Protein AF-A0A497ICB7-F1 (afdb_monomer_lite)

Sequence (119 aa):
MLQVVEEHPAYGYRRIKVELAAAWGVRVNHKRLRRLLSEWDLALRRQVARPQPSGVRRILKEAEGKLNLVSGREFEPVQVLCTEFTEIRYAGGTRKAQTDGGDQSRERLGGRLGGWEKR

Structure (mmCIF, N/CA/C/O backbone):
data_AF-A0A497ICB7-F1
#
_entry.id   AF-A0A497ICB7-F1
#
loop_
_atom_site.group_PDB
_atom_site.id
_atom_site.type_symbol
_atom_site.label_atom_id
_atom_site.label_alt_id
_atom_site.label_comp_id
_atom_site.label_asym_id
_atom_site.label_entity_id
_atom_site.label_seq_id
_atom_site.pdbx_PDB_ins_code
_atom_site.Cartn_x
_atom_site.Cartn_y
_atom_site.Cartn_z
_atom_site.occupancy
_atom_site.B_iso_or_equiv
_atom_site.auth_seq_id
_atom_site.auth_comp_id
_atom_site.auth_asym_id
_atom_site.auth_ato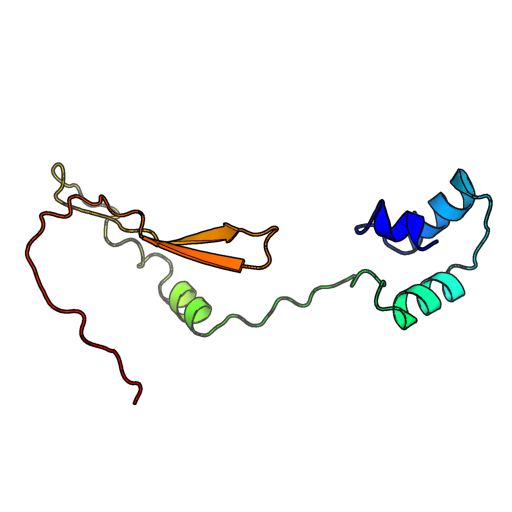m_id
_atom_site.pdbx_PDB_model_num
ATOM 1 N N . MET A 1 1 ? -15.665 5.394 22.643 1.00 72.56 1 MET A N 1
ATOM 2 C CA . MET A 1 1 ? -14.646 4.494 22.043 1.00 72.56 1 MET A CA 1
ATOM 3 C C . MET A 1 1 ? -14.864 4.323 20.551 1.00 72.56 1 MET A C 1
ATOM 5 O O . MET A 1 1 ? -13.922 4.604 19.832 1.00 72.56 1 MET A O 1
ATOM 9 N N . LEU A 1 2 ? -16.045 3.885 20.095 1.00 76.88 2 LEU A N 1
ATOM 10 C CA . LEU A 1 2 ? -16.355 3.780 18.659 1.00 76.88 2 LEU A CA 1
ATOM 11 C C . LEU A 1 2 ? -16.101 5.096 17.908 1.00 76.88 2 LEU A C 1
ATOM 13 O O . LEU A 1 2 ? -15.394 5.069 16.915 1.00 76.88 2 LEU A O 1
ATOM 17 N N . GLN A 1 3 ? -16.523 6.231 18.479 1.00 79.31 3 GLN A N 1
ATOM 18 C CA . GLN A 1 3 ? -16.250 7.572 17.934 1.00 79.31 3 GLN A CA 1
ATOM 19 C C . GLN A 1 3 ? -14.762 7.811 17.606 1.00 79.31 3 GLN A C 1
ATOM 21 O O . GLN A 1 3 ? -14.446 8.228 16.504 1.00 79.31 3 GLN A O 1
ATOM 26 N N . VAL A 1 4 ? -13.832 7.427 18.495 1.00 79.25 4 VAL A N 1
ATOM 27 C CA . VAL A 1 4 ? -12.374 7.543 18.249 1.00 79.25 4 VAL A CA 1
ATOM 28 C C . VAL A 1 4 ? -11.921 6.698 17.062 1.00 79.25 4 VAL A C 1
ATOM 30 O O . VAL A 1 4 ? -11.031 7.082 16.311 1.00 79.25 4 VAL A O 1
ATOM 33 N N . VAL A 1 5 ? -12.490 5.502 16.918 1.00 78.81 5 VAL A N 1
ATOM 34 C CA . VAL A 1 5 ? -12.131 4.587 15.829 1.00 78.81 5 VAL A CA 1
ATOM 35 C C . VAL A 1 5 ? -12.702 5.082 14.498 1.00 78.81 5 VAL A C 1
ATOM 37 O O . VAL A 1 5 ? -12.035 4.950 13.477 1.00 78.81 5 VAL A O 1
ATOM 40 N N . GLU A 1 6 ? -13.896 5.676 14.511 1.00 80.25 6 GLU A N 1
ATOM 41 C CA . GLU A 1 6 ? -14.537 6.276 13.336 1.00 80.25 6 GLU A CA 1
ATOM 42 C C . GLU A 1 6 ? -13.818 7.551 12.875 1.00 80.25 6 GLU A C 1
ATOM 44 O O . GLU A 1 6 ? -13.542 7.703 11.687 1.00 80.25 6 GLU A O 1
ATOM 49 N N . GLU A 1 7 ? -13.451 8.434 13.805 1.00 82.69 7 GLU A N 1
ATOM 50 C CA . GLU A 1 7 ? -12.715 9.673 13.518 1.00 82.69 7 GLU A CA 1
ATOM 51 C C . GLU A 1 7 ? -11.263 9.392 13.097 1.00 82.69 7 GLU A C 1
ATOM 53 O O . GLU 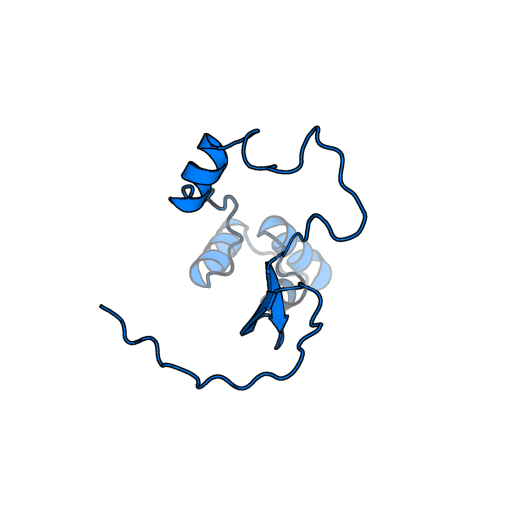A 1 7 ? -10.697 10.084 12.242 1.00 82.69 7 GLU A O 1
ATOM 58 N N . HIS A 1 8 ? -10.645 8.348 13.662 1.00 78.69 8 HIS A N 1
ATOM 59 C CA . HIS A 1 8 ? -9.236 8.015 13.456 1.00 78.69 8 HIS A CA 1
ATOM 60 C C . HIS A 1 8 ? -9.008 6.518 13.166 1.00 78.69 8 HIS A C 1
ATOM 62 O O . HIS A 1 8 ? -8.356 5.816 13.950 1.00 78.69 8 HIS A O 1
ATOM 68 N N . PRO A 1 9 ? -9.418 6.011 11.985 1.00 74.50 9 PRO A N 1
ATOM 69 C CA . PRO A 1 9 ? -9.345 4.582 11.650 1.00 74.50 9 PRO A CA 1
ATOM 70 C C . PRO A 1 9 ? -7.913 4.024 11.585 1.00 74.50 9 PRO A C 1
ATOM 72 O O . PRO A 1 9 ? -7.693 2.820 11.702 1.00 74.50 9 PRO A O 1
ATOM 75 N N . ALA A 1 10 ? -6.904 4.887 11.432 1.00 74.75 10 ALA A N 1
ATOM 76 C CA . ALA A 1 10 ? -5.494 4.494 11.433 1.00 74.75 10 ALA A CA 1
ATOM 77 C C . ALA A 1 10 ? -4.909 4.284 12.846 1.00 74.75 10 ALA A C 1
ATOM 79 O O . ALA A 1 10 ? -3.745 3.889 12.991 1.00 74.75 10 ALA A O 1
ATOM 80 N N . TYR A 1 11 ? -5.652 4.595 13.911 1.00 83.31 11 TYR A N 1
ATOM 81 C CA . TYR A 1 11 ? -5.124 4.530 15.268 1.00 83.31 11 TYR A CA 1
ATOM 82 C C . TYR A 1 11 ? -5.054 3.093 15.783 1.00 83.31 11 TYR A C 1
ATOM 84 O O . TYR A 1 11 ? -6.033 2.366 15.888 1.00 83.31 11 TYR A O 1
ATOM 92 N N . GLY A 1 12 ? -3.852 2.684 16.192 1.00 82.19 12 GLY A N 1
ATOM 93 C CA . GLY A 1 12 ? -3.675 1.473 16.986 1.00 82.19 12 GLY A CA 1
ATOM 94 C C . GLY A 1 12 ? -4.075 1.684 18.451 1.00 82.19 12 GLY A C 1
ATOM 95 O O . GLY A 1 12 ? -4.143 2.813 18.941 1.00 82.19 12 GLY A O 1
ATOM 96 N N . TYR A 1 13 ? -4.209 0.582 19.200 1.00 85.50 13 TYR A N 1
ATOM 97 C CA . TYR A 1 13 ? -4.640 0.585 20.610 1.00 85.50 13 TYR A CA 1
ATOM 98 C C . TYR A 1 13 ? -3.871 1.563 21.523 1.00 85.50 13 TYR A C 1
ATOM 100 O O . TYR A 1 13 ? -4.410 2.023 22.524 1.00 85.50 13 TYR A O 1
ATOM 108 N N . ARG A 1 14 ? -2.606 1.882 21.208 1.00 87.00 14 ARG A N 1
ATOM 109 C CA . ARG A 1 14 ? -1.809 2.856 21.972 1.00 87.00 14 ARG A CA 1
ATOM 110 C C . ARG A 1 14 ? -2.346 4.280 21.828 1.00 87.00 14 ARG A C 1
ATOM 112 O O . ARG A 1 14 ? -2.469 4.958 22.839 1.00 87.00 14 ARG A O 1
ATOM 119 N N . ARG A 1 15 ? -2.670 4.708 20.602 1.00 88.75 15 ARG A N 1
ATOM 120 C CA . ARG A 1 15 ? -3.176 6.061 20.318 1.00 88.75 15 ARG A CA 1
ATOM 121 C C . ARG A 1 15 ? -4.615 6.202 20.808 1.00 88.75 15 ARG A C 1
ATOM 123 O O . ARG A 1 15 ? -4.884 7.115 21.575 1.00 88.75 15 ARG A O 1
ATOM 130 N N . ILE A 1 16 ? -5.456 5.196 20.541 1.00 88.75 16 ILE A N 1
ATOM 131 C CA . ILE A 1 16 ? -6.832 5.125 21.066 1.00 88.75 16 ILE A CA 1
ATOM 132 C C . ILE A 1 16 ? -6.847 5.262 22.594 1.00 88.75 16 ILE A C 1
ATOM 134 O O . ILE A 1 16 ? -7.656 5.997 23.146 1.00 88.75 16 ILE A O 1
ATOM 138 N N . LYS A 1 17 ? -5.939 4.579 23.307 1.00 90.56 17 LYS A N 1
ATOM 139 C CA . LYS A 1 17 ? -5.868 4.668 24.773 1.00 90.56 17 LYS A CA 1
ATOM 140 C C . LYS A 1 17 ? -5.556 6.086 25.262 1.00 90.56 17 LYS A C 1
ATOM 142 O O . LYS A 1 17 ? -6.123 6.505 26.267 1.00 90.56 17 LYS A O 1
ATOM 147 N N . VAL A 1 18 ? -4.618 6.773 24.610 1.00 90.75 18 VAL A N 1
ATOM 148 C CA . VAL A 1 18 ? -4.236 8.146 24.978 1.00 90.75 18 VAL A CA 1
ATOM 149 C C . VAL A 1 18 ? -5.412 9.085 24.761 1.00 90.75 18 VAL A C 1
ATOM 151 O O . VAL A 1 18 ? -5.733 9.875 25.638 1.00 90.75 18 VAL A O 1
ATOM 154 N N . GLU A 1 19 ? -6.098 8.941 23.637 1.00 89.69 19 GLU A N 1
ATOM 155 C CA . GLU A 1 19 ? -7.202 9.818 23.274 1.00 89.69 19 GLU A CA 1
ATOM 156 C C . GLU A 1 19 ? -8.445 9.601 24.133 1.00 89.69 19 GLU A C 1
ATOM 158 O O . GLU A 1 19 ? -9.028 10.560 24.626 1.00 89.69 19 GLU A O 1
ATOM 163 N N . LEU A 1 20 ? -8.776 8.341 24.438 1.00 89.06 20 LEU A N 1
ATOM 164 C CA . LEU A 1 20 ? -9.817 8.004 25.412 1.00 89.06 20 LEU A CA 1
ATOM 165 C C . LEU A 1 20 ? -9.568 8.659 26.773 1.00 89.06 20 LEU A C 1
ATOM 167 O O . LEU A 1 20 ? -10.517 9.098 27.420 1.00 89.06 20 LEU A O 1
ATOM 171 N N . ALA A 1 21 ? -8.306 8.736 27.198 1.00 89.94 21 ALA A N 1
ATOM 172 C CA . ALA A 1 21 ? -7.944 9.386 28.448 1.00 89.94 21 ALA A CA 1
ATOM 173 C C . ALA A 1 21 ? -7.979 10.919 28.347 1.00 89.94 21 ALA A C 1
ATOM 175 O O . ALA A 1 21 ? -8.380 11.561 29.311 1.00 89.94 21 ALA A O 1
ATOM 176 N N . ALA A 1 22 ? -7.562 11.494 27.216 1.00 88.75 22 ALA A N 1
ATOM 177 C CA . ALA A 1 22 ? -7.447 12.940 27.035 1.00 88.75 22 ALA A CA 1
ATOM 178 C C . ALA A 1 22 ? -8.792 13.620 26.741 1.00 88.75 22 ALA A C 1
ATOM 180 O O . ALA A 1 22 ? -9.136 14.590 27.404 1.00 88.75 22 ALA A O 1
ATOM 181 N N . ALA A 1 23 ? -9.556 13.106 25.778 1.00 86.50 23 ALA A N 1
ATOM 182 C CA . ALA A 1 23 ? -10.790 13.736 25.313 1.00 86.50 23 ALA A CA 1
ATOM 183 C C . ALA A 1 23 ? -12.034 13.273 26.089 1.00 86.50 23 ALA A C 1
ATOM 185 O O . ALA A 1 23 ? -12.973 14.046 26.254 1.00 86.50 23 ALA A O 1
ATOM 186 N N . TRP A 1 24 ? -12.033 12.045 26.623 1.00 84.38 24 TRP A N 1
ATOM 187 C CA . TRP A 1 24 ? -13.191 11.488 27.343 1.00 84.38 24 TRP A CA 1
ATOM 188 C C . TRP A 1 24 ? -12.916 11.142 28.813 1.00 84.38 24 TRP A C 1
ATOM 190 O O . TRP A 1 24 ? -13.815 10.672 29.505 1.00 84.38 24 TRP A O 1
ATOM 200 N N . GLY A 1 25 ? -11.686 11.318 29.312 1.00 87.75 25 GLY A N 1
ATOM 201 C CA . GLY A 1 25 ? -11.330 10.986 30.700 1.00 87.75 25 GLY A CA 1
ATOM 202 C C . GLY A 1 25 ? -11.388 9.489 31.045 1.00 87.75 25 GLY A C 1
ATOM 203 O O . GLY A 1 25 ? -11.241 9.109 32.208 1.00 87.75 25 GLY A O 1
ATOM 204 N N . VAL A 1 26 ? -11.581 8.602 30.063 1.00 86.56 26 VAL A N 1
ATOM 205 C CA . VAL A 1 26 ? -11.787 7.166 30.291 1.00 86.56 26 VAL A CA 1
ATOM 206 C C . VAL A 1 26 ? -10.448 6.432 30.343 1.00 86.56 26 VAL A C 1
ATOM 208 O O . VAL A 1 26 ? -9.734 6.300 29.347 1.00 86.56 26 VAL A O 1
ATOM 211 N N . ARG A 1 27 ? -10.118 5.856 31.505 1.00 85.94 27 ARG A N 1
ATOM 212 C CA . ARG A 1 27 ? -8.911 5.032 31.690 1.00 85.94 27 ARG A CA 1
ATOM 213 C C . ARG A 1 27 ? -9.205 3.548 31.491 1.00 85.94 27 ARG A C 1
ATOM 215 O O . ARG A 1 27 ? -9.654 2.858 32.400 1.00 85.94 27 ARG A O 1
ATOM 222 N N . VAL A 1 28 ? -8.870 3.028 30.311 1.00 86.69 28 VAL A N 1
ATOM 223 C CA . VAL A 1 28 ? -8.998 1.594 29.999 1.00 86.69 28 VAL A CA 1
ATOM 224 C C . VAL A 1 28 ? -7.645 0.885 30.100 1.00 86.69 28 VAL A C 1
ATOM 226 O O . VAL A 1 28 ? -6.619 1.360 29.599 1.00 86.69 28 VAL A O 1
ATOM 229 N N . ASN A 1 29 ? -7.625 -0.300 30.719 1.00 90.62 29 ASN A N 1
ATOM 230 C CA . ASN A 1 29 ? -6.449 -1.168 30.696 1.00 90.62 29 ASN A CA 1
ATOM 231 C C . ASN A 1 29 ? -6.144 -1.589 29.248 1.00 90.62 29 ASN A C 1
ATOM 233 O O . ASN A 1 29 ? -7.009 -2.109 28.545 1.00 90.62 29 ASN A O 1
ATOM 237 N N . HIS A 1 30 ? -4.891 -1.425 28.820 1.00 87.00 30 HIS A N 1
ATOM 238 C CA . HIS A 1 30 ? -4.449 -1.749 27.464 1.00 87.00 30 HIS A CA 1
ATOM 239 C C . HIS A 1 30 ? -4.731 -3.206 27.050 1.00 87.00 30 HIS A C 1
ATOM 241 O O . HIS A 1 30 ? -4.955 -3.460 25.869 1.00 87.00 30 HIS A O 1
ATOM 247 N N . LYS A 1 31 ? -4.766 -4.157 27.998 1.00 91.25 31 LYS A N 1
ATOM 248 C CA . LYS A 1 31 ? -5.142 -5.554 27.725 1.00 91.25 31 LYS A CA 1
ATOM 249 C C . LYS A 1 31 ? -6.618 -5.680 27.338 1.00 91.25 31 LYS A C 1
ATOM 251 O O . LYS A 1 31 ? -6.927 -6.331 26.346 1.00 91.25 31 LYS A O 1
ATOM 256 N N . ARG A 1 32 ? -7.513 -5.021 28.086 1.00 90.69 32 ARG A N 1
ATOM 257 C CA . ARG A 1 32 ? -8.958 -5.008 27.797 1.00 90.69 32 ARG A CA 1
ATOM 258 C C . ARG A 1 32 ? -9.251 -4.287 26.489 1.00 90.69 32 ARG A C 1
ATOM 260 O O . ARG A 1 32 ? -9.983 -4.819 25.669 1.00 90.69 32 ARG A O 1
ATOM 267 N N . LEU A 1 33 ? -8.614 -3.137 26.267 1.00 89.81 33 LEU A N 1
ATOM 268 C CA . LEU A 1 33 ? -8.764 -2.383 25.023 1.00 89.81 33 LEU A CA 1
ATOM 269 C C . LEU A 1 33 ? -8.353 -3.218 23.806 1.00 89.81 33 LEU A C 1
ATOM 271 O O . LEU A 1 33 ? -9.066 -3.254 22.813 1.00 89.81 33 LEU A O 1
ATOM 275 N N . ARG A 1 34 ? -7.220 -3.925 23.894 1.00 88.00 34 ARG A N 1
ATOM 276 C CA . ARG A 1 34 ? -6.761 -4.800 22.812 1.00 88.00 34 ARG A CA 1
ATOM 277 C C . ARG A 1 34 ? -7.726 -5.958 22.564 1.00 88.00 34 ARG A C 1
ATOM 279 O O . ARG A 1 34 ? -8.001 -6.246 21.410 1.00 88.00 34 ARG A O 1
ATOM 286 N N . ARG A 1 35 ? -8.234 -6.593 23.625 1.00 89.31 35 ARG A N 1
ATOM 287 C CA . ARG A 1 35 ? -9.209 -7.685 23.515 1.00 89.31 35 ARG A CA 1
ATOM 288 C C . ARG A 1 35 ? -10.505 -7.217 22.849 1.00 89.31 35 ARG A C 1
ATOM 290 O O . ARG A 1 35 ? -10.926 -7.847 21.895 1.00 89.31 35 ARG A O 1
ATOM 297 N N . LEU A 1 36 ? -11.046 -6.078 23.278 1.00 89.50 36 LEU A N 1
ATOM 298 C CA . LEU A 1 36 ? -12.258 -5.489 22.707 1.00 89.50 36 LEU A CA 1
ATOM 299 C C . LEU A 1 36 ? -12.080 -5.121 21.225 1.00 89.50 36 LEU A C 1
ATOM 301 O O . LEU A 1 36 ? -12.908 -5.478 20.399 1.00 89.50 36 LEU A O 1
ATOM 305 N N . LEU A 1 37 ? -10.962 -4.472 20.871 1.00 87.00 37 LEU A N 1
ATOM 306 C CA . LEU A 1 37 ? -10.642 -4.166 19.471 1.00 87.00 37 LEU A CA 1
ATOM 307 C C . LEU A 1 37 ? -10.513 -5.434 18.619 1.00 87.00 37 LEU A C 1
ATOM 309 O O . LEU A 1 37 ? -10.893 -5.422 17.458 1.00 87.00 37 LEU A O 1
ATOM 313 N N . SER A 1 38 ? -9.964 -6.519 19.169 1.00 84.88 38 SER A N 1
ATOM 314 C CA . SER A 1 38 ? -9.846 -7.791 18.453 1.00 84.88 38 SER A CA 1
ATOM 315 C C . SER A 1 38 ? -11.181 -8.524 18.317 1.00 84.88 38 SER A C 1
ATOM 317 O O . SER A 1 38 ? -11.446 -9.058 17.249 1.00 84.88 38 SER A O 1
ATOM 319 N N . GLU A 1 39 ? -12.016 -8.539 19.358 1.00 88.31 39 GLU A N 1
ATOM 320 C CA . GLU A 1 39 ? -13.354 -9.152 19.320 1.00 88.31 39 GLU A CA 1
ATOM 321 C C . GLU A 1 39 ? -14.268 -8.459 18.300 1.00 88.31 39 GLU A C 1
ATOM 323 O O . GLU A 1 39 ? -15.143 -9.102 17.732 1.00 88.31 39 GLU A O 1
ATOM 328 N N . TRP A 1 40 ? -14.056 -7.166 18.050 1.00 85.38 40 TRP A N 1
ATOM 329 C CA . TRP A 1 40 ? -14.852 -6.373 17.107 1.00 85.38 40 TRP A CA 1
ATOM 330 C C . TRP A 1 40 ? -14.192 -6.223 15.727 1.00 85.38 40 TRP A C 1
ATOM 332 O O . TRP A 1 40 ? -14.656 -5.433 14.915 1.00 85.38 40 TRP A O 1
ATOM 342 N N . ASP A 1 41 ? -13.092 -6.938 15.469 1.00 79.19 41 ASP A N 1
ATOM 343 C CA . ASP A 1 41 ? -12.285 -6.851 14.237 1.00 79.19 41 ASP A CA 1
ATOM 344 C C . ASP A 1 41 ? -11.786 -5.426 13.885 1.00 79.19 41 ASP A C 1
ATOM 346 O O . ASP A 1 41 ? -11.430 -5.110 12.755 1.00 79.19 41 ASP A O 1
ATOM 350 N N . LEU A 1 42 ? -11.688 -4.552 14.892 1.00 81.38 42 LEU A N 1
ATOM 351 C CA . LEU A 1 42 ? -11.166 -3.179 14.803 1.00 81.38 42 LEU A CA 1
ATOM 352 C C . LEU A 1 42 ? -9.667 -3.096 15.137 1.00 81.38 42 LEU A C 1
ATOM 354 O O . LEU A 1 42 ? -9.075 -2.018 15.230 1.00 81.38 42 LEU A O 1
ATOM 358 N N . ALA A 1 43 ? -9.025 -4.235 15.394 1.00 77.06 43 ALA A N 1
ATOM 359 C CA . ALA A 1 43 ? -7.612 -4.281 15.719 1.00 77.06 43 ALA A CA 1
ATOM 360 C C . ALA A 1 43 ? -6.765 -4.041 14.464 1.00 77.06 43 ALA A C 1
ATOM 362 O O . ALA A 1 43 ? -6.692 -4.887 13.574 1.00 77.06 43 ALA A O 1
ATOM 363 N N . LEU A 1 44 ? -6.033 -2.922 14.437 1.00 72.31 44 LEU A N 1
ATOM 364 C CA . LEU A 1 44 ? -5.081 -2.639 13.365 1.00 72.31 44 LEU A CA 1
ATOM 365 C C . LEU A 1 44 ? -4.069 -3.794 13.233 1.00 72.31 44 LEU A C 1
ATOM 367 O O . LEU A 1 44 ? -3.260 -4.045 14.140 1.00 72.31 44 LEU A O 1
ATOM 371 N N . ARG A 1 45 ? -4.105 -4.512 12.103 1.00 62.00 45 ARG A N 1
ATOM 372 C CA . ARG A 1 45 ? -3.160 -5.596 11.814 1.00 62.00 45 ARG A CA 1
ATOM 373 C C . ARG A 1 45 ? -1.760 -5.011 11.664 1.00 62.00 45 ARG A C 1
ATOM 375 O O . ARG A 1 45 ? -1.430 -4.373 10.673 1.00 62.00 45 ARG A O 1
ATOM 382 N N . ARG A 1 46 ? -0.920 -5.251 12.674 1.00 61.56 46 ARG A N 1
ATOM 383 C CA . ARG A 1 46 ? 0.461 -4.745 12.765 1.00 61.56 46 ARG A CA 1
ATOM 384 C C . ARG A 1 46 ? 1.369 -5.200 11.619 1.00 61.56 46 ARG A C 1
ATOM 386 O O . ARG A 1 46 ? 2.386 -4.564 11.368 1.00 61.56 46 ARG A O 1
ATOM 393 N N . GLN A 1 47 ? 1.015 -6.302 10.966 1.00 56.97 47 GLN A N 1
ATOM 394 C CA . GLN A 1 47 ? 1.704 -6.847 9.807 1.00 56.97 47 GLN A CA 1
ATOM 395 C C . GLN A 1 47 ? 0.654 -7.320 8.805 1.00 56.97 47 GLN A C 1
ATOM 397 O O . GLN A 1 47 ? -0.076 -8.278 9.057 1.00 56.97 47 GLN A O 1
ATOM 402 N N . VAL A 1 48 ? 0.580 -6.641 7.664 1.00 60.75 48 VAL A N 1
ATOM 403 C CA . VAL A 1 48 ? -0.034 -7.215 6.469 1.00 60.75 48 VAL A CA 1
ATOM 404 C C . VAL A 1 48 ? 1.042 -8.104 5.863 1.00 60.75 48 VAL A C 1
ATOM 406 O O . VAL A 1 48 ? 2.053 -7.601 5.369 1.00 60.75 48 VAL A O 1
ATOM 409 N N . ALA A 1 49 ? 0.876 -9.424 5.976 1.00 63.38 49 ALA A N 1
ATOM 410 C CA . ALA A 1 49 ? 1.758 -10.356 5.286 1.00 63.38 49 ALA A CA 1
ATOM 411 C C . ALA A 1 49 ? 1.756 -9.984 3.799 1.00 63.38 49 ALA A C 1
ATOM 413 O O . ALA A 1 49 ? 0.685 -9.813 3.210 1.00 63.38 49 ALA A O 1
ATOM 414 N N . ARG A 1 50 ? 2.940 -9.797 3.202 1.00 67.81 50 ARG A N 1
ATOM 415 C CA . ARG A 1 50 ? 3.005 -9.503 1.769 1.00 67.81 50 ARG A CA 1
ATOM 416 C C . ARG A 1 50 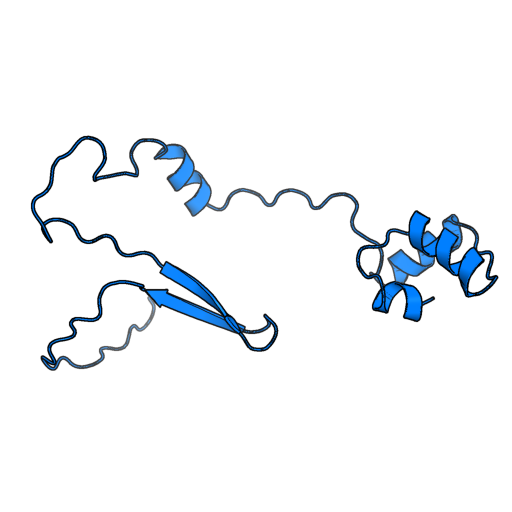? 2.368 -10.686 1.034 1.00 67.81 50 ARG A C 1
ATOM 418 O O . ARG A 1 50 ? 2.803 -11.816 1.260 1.00 67.81 50 ARG A O 1
ATOM 425 N N . PRO A 1 51 ? 1.339 -10.456 0.202 1.00 74.19 51 PRO A N 1
ATOM 426 C CA . PRO A 1 51 ? 0.715 -11.536 -0.542 1.00 74.19 51 PRO A CA 1
ATOM 427 C C . PRO A 1 51 ? 1.763 -12.202 -1.431 1.00 74.19 51 PRO A C 1
ATOM 429 O O . PRO A 1 51 ? 2.660 -11.525 -1.951 1.00 74.19 51 PRO A O 1
ATOM 432 N N . GLN A 1 52 ? 1.655 -13.522 -1.598 1.00 78.69 52 GLN A N 1
ATOM 433 C CA . GLN A 1 52 ? 2.518 -14.228 -2.536 1.00 78.69 52 GLN A CA 1
ATOM 434 C C . GLN A 1 52 ? 2.394 -13.599 -3.933 1.00 78.69 52 GLN A C 1
ATOM 436 O O . GLN A 1 52 ? 1.293 -13.198 -4.331 1.00 78.69 52 GLN A O 1
ATOM 441 N N . PRO A 1 53 ? 3.506 -13.463 -4.676 1.00 81.19 53 PRO A N 1
ATOM 442 C CA . PRO A 1 53 ? 3.457 -12.895 -6.011 1.00 81.19 53 PRO A CA 1
ATOM 443 C C . PRO A 1 53 ? 2.569 -13.770 -6.899 1.00 81.19 53 PRO A C 1
ATOM 445 O O . PRO A 1 53 ? 2.760 -14.982 -6.983 1.00 81.19 53 PRO A O 1
ATOM 448 N N . SER A 1 54 ? 1.599 -13.146 -7.568 1.00 87.19 54 SER A N 1
ATOM 449 C CA . SER A 1 54 ? 0.774 -13.823 -8.567 1.00 87.19 54 SER A CA 1
ATOM 450 C C . SER A 1 54 ? 1.636 -14.365 -9.715 1.00 87.19 54 SER A C 1
ATOM 452 O O . SER A 1 54 ? 2.743 -13.876 -9.949 1.00 87.19 54 SER A O 1
ATOM 454 N N . GLY A 1 55 ? 1.119 -15.341 -10.472 1.00 88.75 55 GLY A N 1
ATOM 455 C CA . GLY A 1 55 ? 1.817 -15.889 -11.644 1.00 88.75 55 GLY A CA 1
ATOM 456 C C . GLY A 1 55 ? 2.267 -14.800 -12.625 1.00 88.75 55 GLY A C 1
ATOM 457 O O . GLY A 1 55 ? 3.425 -14.775 -13.027 1.00 88.75 55 GLY A O 1
ATOM 458 N N . VAL A 1 56 ? 1.403 -13.813 -12.887 1.00 87.50 56 VAL A N 1
ATOM 459 C CA . VAL A 1 56 ? 1.735 -12.639 -13.713 1.00 87.50 56 VAL A CA 1
ATOM 460 C C . VAL A 1 56 ? 2.914 -11.849 -13.135 1.00 87.50 56 VAL A C 1
ATOM 462 O O . VAL A 1 56 ? 3.837 -11.505 -13.863 1.00 87.50 56 VAL A O 1
ATOM 465 N N . ARG A 1 57 ? 2.942 -11.598 -11.817 1.00 86.19 57 ARG A N 1
ATOM 466 C CA . ARG A 1 57 ? 4.069 -10.894 -11.176 1.00 86.19 57 ARG A CA 1
ATOM 467 C C . ARG A 1 57 ? 5.383 -11.662 -11.281 1.00 86.19 57 ARG A C 1
ATOM 469 O O . ARG A 1 57 ? 6.429 -11.028 -11.354 1.00 86.19 57 ARG A O 1
ATOM 476 N N . ARG A 1 58 ? 5.344 -12.997 -11.271 1.00 90.56 58 ARG A N 1
ATOM 477 C CA . ARG A 1 58 ? 6.541 -13.823 -11.476 1.00 90.56 58 ARG A CA 1
ATOM 478 C C . ARG A 1 58 ? 7.069 -13.682 -12.900 1.00 90.56 58 ARG A C 1
ATOM 480 O O . ARG A 1 58 ? 8.242 -13.378 -13.055 1.00 90.56 58 ARG A O 1
ATOM 487 N N . ILE A 1 59 ? 6.192 -13.783 -13.898 1.00 91.75 59 ILE A N 1
ATOM 488 C CA . ILE A 1 59 ? 6.551 -13.619 -15.316 1.00 91.75 59 ILE A CA 1
ATOM 489 C C . ILE A 1 59 ? 7.144 -12.228 -15.572 1.00 91.75 59 ILE A C 1
ATOM 491 O O . ILE A 1 59 ? 8.201 -12.111 -16.180 1.00 91.75 59 ILE A O 1
ATOM 495 N N . LEU A 1 60 ? 6.507 -11.168 -15.060 1.00 89.56 60 LEU A N 1
ATOM 496 C CA . LEU A 1 60 ? 7.015 -9.798 -15.206 1.00 89.56 60 LEU A CA 1
ATOM 497 C C . LEU A 1 60 ? 8.396 -9.616 -14.566 1.00 89.56 60 LEU A C 1
ATOM 499 O O . LEU A 1 60 ? 9.223 -8.886 -15.100 1.00 89.56 60 LEU A O 1
ATOM 503 N N . LYS A 1 61 ? 8.648 -10.290 -13.440 1.00 89.75 61 LYS A N 1
ATOM 504 C CA . LYS A 1 61 ? 9.954 -10.278 -12.780 1.00 89.75 61 LYS A CA 1
ATOM 505 C C . LYS A 1 61 ? 11.005 -11.061 -13.571 1.00 89.75 61 LYS A C 1
ATOM 507 O O . LYS A 1 61 ? 12.140 -10.625 -13.672 1.00 89.75 61 LYS A O 1
ATOM 512 N N . GLU A 1 62 ? 10.648 -12.208 -14.137 1.00 92.69 62 GLU A N 1
ATOM 513 C CA . GLU A 1 62 ? 11.558 -13.005 -14.975 1.00 92.69 62 GLU A CA 1
ATOM 514 C C . GLU A 1 62 ? 11.923 -12.281 -16.280 1.00 92.69 62 GLU A C 1
ATOM 516 O O . GLU A 1 62 ? 13.049 -12.391 -16.763 1.00 92.69 62 GLU A O 1
ATOM 521 N N . ALA A 1 63 ? 10.990 -11.506 -16.831 1.00 89.38 63 ALA A N 1
ATOM 522 C CA . ALA A 1 63 ? 11.186 -10.697 -18.030 1.00 89.38 63 ALA A CA 1
ATOM 523 C C . ALA A 1 63 ? 11.783 -9.301 -17.752 1.00 89.38 63 ALA A C 1
ATOM 525 O O . ALA A 1 63 ? 11.909 -8.497 -18.680 1.00 89.38 63 ALA A O 1
ATOM 526 N N . GLU A 1 64 ? 12.142 -8.992 -16.503 1.00 88.12 64 GLU A N 1
ATOM 527 C CA . GLU A 1 64 ? 12.682 -7.693 -16.096 1.00 88.12 64 GLU A CA 1
ATOM 528 C C . GLU A 1 64 ? 13.866 -7.267 -16.988 1.00 88.12 64 GLU A C 1
ATOM 530 O O . GLU A 1 64 ? 14.718 -8.070 -17.368 1.00 88.12 64 GLU A O 1
ATOM 535 N N . GLY A 1 65 ? 13.874 -5.997 -17.402 1.00 84.69 65 GLY A N 1
ATOM 536 C CA . GLY A 1 65 ? 14.855 -5.454 -18.351 1.00 84.69 65 GLY A CA 1
ATOM 537 C C . GLY A 1 65 ? 14.594 -5.773 -19.831 1.00 84.69 65 GLY A C 1
ATOM 538 O O . GLY A 1 65 ? 15.160 -5.104 -20.688 1.00 84.69 65 GLY A O 1
ATOM 539 N N . LYS A 1 66 ? 13.705 -6.723 -20.158 1.00 85.19 66 LYS A N 1
ATOM 540 C CA . LYS A 1 66 ? 13.331 -7.082 -21.546 1.00 85.19 66 LYS A CA 1
ATOM 541 C C . LYS A 1 66 ? 11.932 -6.614 -21.955 1.00 85.19 66 LYS A C 1
ATOM 543 O O . LYS A 1 66 ? 11.551 -6.750 -23.112 1.00 85.19 66 LYS A O 1
ATOM 548 N N . LEU A 1 67 ? 11.162 -6.077 -21.009 1.00 86.88 67 LEU A N 1
ATOM 549 C CA . LEU A 1 67 ? 9.773 -5.658 -21.230 1.00 86.88 67 LEU A CA 1
ATOM 550 C C . LEU A 1 67 ? 9.647 -4.377 -22.063 1.00 86.88 67 LEU A C 1
ATOM 552 O O . LEU A 1 67 ? 8.621 -4.165 -22.704 1.00 86.88 67 LEU A O 1
ATOM 556 N N . ASN A 1 68 ? 10.668 -3.516 -22.055 1.00 87.50 68 ASN A N 1
ATOM 557 C CA . ASN A 1 68 ? 10.645 -2.279 -22.824 1.00 87.50 68 ASN A CA 1
ATOM 558 C C . ASN A 1 68 ? 11.103 -2.538 -24.267 1.00 87.50 68 ASN A C 1
ATOM 560 O O . ASN A 1 68 ? 12.292 -2.497 -24.572 1.00 87.50 68 ASN A O 1
ATOM 564 N N . LEU A 1 69 ? 10.137 -2.780 -25.152 1.00 87.06 69 LEU A N 1
ATOM 565 C CA . LEU A 1 69 ? 10.379 -3.098 -26.564 1.00 87.06 69 LEU A CA 1
ATOM 566 C C . LEU A 1 69 ? 10.888 -1.909 -27.395 1.00 87.06 69 LEU A C 1
ATOM 568 O O . LEU A 1 69 ? 11.366 -2.103 -28.513 1.00 87.06 69 LEU A O 1
ATOM 572 N N . VAL A 1 70 ? 10.778 -0.692 -26.860 1.00 88.50 70 VAL A N 1
ATOM 573 C CA . VAL A 1 70 ? 11.136 0.558 -27.548 1.00 88.50 70 VAL A CA 1
ATOM 574 C C . VAL A 1 70 ? 12.459 1.137 -27.043 1.00 88.50 70 VAL A C 1
ATOM 576 O O . VAL A 1 70 ? 12.965 2.108 -27.594 1.00 88.50 70 VAL A O 1
ATOM 579 N N . SER A 1 71 ? 13.050 0.539 -26.005 1.00 88.38 71 SER A N 1
ATOM 580 C CA . SER A 1 71 ? 14.311 1.000 -25.428 1.00 88.38 71 SER A CA 1
ATOM 581 C C . SER A 1 71 ? 15.460 0.921 -26.440 1.00 88.38 71 SER A C 1
ATOM 583 O O . SER A 1 71 ? 15.643 -0.101 -27.101 1.00 88.38 71 SER A O 1
ATOM 585 N N . GLY A 1 72 ? 16.248 1.997 -26.537 1.00 87.44 72 GLY A N 1
ATOM 586 C CA . GLY A 1 72 ? 17.447 2.054 -27.381 1.00 87.44 72 GLY A CA 1
ATOM 587 C C . GLY A 1 72 ? 17.175 2.116 -28.887 1.00 87.44 72 GLY A C 1
ATOM 588 O O . GLY A 1 72 ? 18.067 1.802 -29.670 1.00 87.44 72 GLY A O 1
ATOM 589 N N . ARG A 1 73 ? 15.954 2.477 -29.295 1.00 90.44 73 ARG A N 1
ATOM 590 C CA . ARG A 1 73 ? 15.552 2.623 -30.699 1.00 90.44 73 ARG A CA 1
ATOM 591 C C . ARG A 1 73 ? 15.069 4.045 -30.962 1.00 90.44 73 ARG A C 1
ATOM 593 O O . ARG A 1 73 ? 14.475 4.665 -30.082 1.00 90.44 73 ARG A O 1
ATOM 600 N N . GLU A 1 74 ? 15.310 4.525 -32.174 1.00 90.31 74 GLU A N 1
ATOM 601 C CA . GLU A 1 74 ? 14.763 5.785 -32.677 1.00 90.31 74 GLU A CA 1
ATOM 602 C C . GLU A 1 74 ? 13.538 5.504 -33.547 1.00 90.31 74 GLU A C 1
ATOM 604 O O . GLU A 1 74 ? 13.467 4.474 -34.223 1.00 90.31 74 GLU A O 1
ATOM 609 N N . PHE A 1 75 ? 12.564 6.408 -33.489 1.00 90.44 75 PHE A N 1
ATOM 610 C CA . PHE A 1 75 ? 11.288 6.265 -34.175 1.00 90.44 75 PHE A CA 1
ATOM 611 C C . PHE A 1 75 ? 10.865 7.600 -34.781 1.00 90.44 75 PHE A C 1
ATOM 613 O O . PHE A 1 75 ? 10.985 8.643 -34.139 1.00 90.44 75 PHE A O 1
ATOM 620 N N . GLU A 1 76 ? 10.315 7.542 -35.986 1.00 93.06 76 GLU A N 1
ATOM 621 C CA . GLU A 1 76 ? 9.608 8.650 -36.617 1.00 93.06 76 GLU A CA 1
ATOM 622 C C . GLU A 1 76 ? 8.262 8.913 -35.913 1.00 93.06 76 GLU A C 1
ATOM 624 O O . GLU A 1 76 ? 7.718 8.022 -35.240 1.00 93.06 76 GLU A O 1
ATOM 629 N N . PRO A 1 77 ? 7.675 10.115 -36.062 1.00 89.06 77 PRO A N 1
ATOM 630 C CA . PRO A 1 77 ? 6.367 10.420 -35.495 1.00 89.06 77 PRO A CA 1
ATOM 631 C C . PRO A 1 77 ? 5.318 9.360 -35.861 1.00 89.06 77 PRO A C 1
ATOM 633 O O . PRO A 1 77 ? 5.169 8.988 -37.022 1.00 89.06 77 PRO A O 1
ATOM 636 N N . VAL A 1 78 ? 4.563 8.891 -34.860 1.00 86.56 78 VAL A N 1
ATOM 637 C CA . VAL A 1 78 ? 3.472 7.898 -35.007 1.00 86.56 78 VAL A CA 1
ATOM 638 C C . VAL A 1 78 ? 3.941 6.484 -35.414 1.00 86.56 78 VAL A C 1
ATOM 640 O O . VAL A 1 78 ? 3.127 5.578 -35.564 1.00 86.56 78 VAL A O 1
ATOM 643 N N . GLN A 1 79 ? 5.248 6.220 -35.510 1.00 89.00 79 GLN A N 1
ATOM 644 C CA . GLN A 1 79 ? 5.765 4.879 -35.823 1.00 89.00 79 GLN A CA 1
ATOM 645 C C . GLN A 1 79 ? 5.563 3.871 -34.676 1.00 89.00 79 GLN A C 1
ATOM 647 O O . GLN A 1 79 ? 5.556 2.659 -34.898 1.00 89.00 79 GLN A O 1
ATOM 652 N N . VAL A 1 80 ? 5.389 4.361 -33.447 1.00 88.31 80 VAL A N 1
ATOM 653 C CA . VAL A 1 80 ? 5.130 3.547 -32.258 1.00 88.31 80 VAL A CA 1
ATOM 654 C C . VAL A 1 80 ? 3.971 4.136 -31.475 1.00 88.31 80 VAL A C 1
ATOM 656 O O . VAL A 1 80 ? 3.986 5.311 -31.112 1.00 88.31 80 VAL A O 1
ATOM 659 N N . LEU A 1 81 ? 2.996 3.285 -31.162 1.00 84.75 81 LEU A N 1
ATOM 660 C CA . LEU A 1 81 ? 1.893 3.591 -30.263 1.00 84.75 81 LEU A CA 1
ATOM 661 C C . LEU A 1 81 ? 1.989 2.673 -29.045 1.00 84.75 81 LEU A C 1
ATOM 663 O O . LEU A 1 81 ? 2.021 1.449 -29.174 1.00 84.75 81 LEU A O 1
ATOM 667 N N . CYS A 1 82 ? 2.039 3.271 -27.859 1.00 81.12 82 CYS A N 1
ATOM 668 C CA . CYS A 1 82 ? 2.011 2.552 -26.593 1.00 81.12 82 CYS A CA 1
ATOM 669 C C . CYS A 1 82 ? 0.631 2.734 -25.965 1.00 81.12 82 CYS A C 1
ATOM 671 O O . CYS A 1 82 ? 0.198 3.861 -25.740 1.00 81.12 82 CYS A O 1
ATOM 673 N N . THR A 1 83 ? -0.051 1.631 -25.666 1.00 81.94 83 THR A N 1
ATOM 674 C CA . THR A 1 83 ? -1.328 1.661 -24.948 1.00 81.94 83 THR A CA 1
ATOM 675 C C . THR A 1 83 ? -1.104 1.252 -23.504 1.00 81.94 83 THR A C 1
ATOM 677 O O . THR A 1 83 ? -0.500 0.216 -23.225 1.00 81.94 83 THR A O 1
ATOM 680 N N . GLU A 1 84 ? -1.624 2.051 -22.581 1.00 79.38 84 GLU A N 1
ATOM 681 C CA . GLU A 1 84 ? -1.674 1.716 -21.164 1.00 79.38 84 GLU A CA 1
ATOM 682 C C . GLU A 1 84 ? -3.115 1.461 -20.716 1.00 79.38 84 GLU A C 1
ATOM 684 O O . GLU A 1 84 ? -4.064 2.073 -21.210 1.00 79.38 84 GLU A O 1
ATOM 689 N N . PHE A 1 85 ? -3.270 0.526 -19.777 1.00 83.62 85 PHE A N 1
ATOM 690 C CA . PHE A 1 85 ? -4.544 0.249 -19.124 1.00 83.62 85 PHE A CA 1
ATOM 691 C C . PHE A 1 85 ? -4.566 0.930 -17.760 1.00 83.62 85 PHE A C 1
ATOM 693 O O . PHE A 1 85 ? -3.694 0.689 -16.922 1.00 83.62 85 PHE A O 1
ATOM 700 N N . THR A 1 86 ? -5.593 1.731 -17.502 1.00 84.00 86 THR A N 1
ATOM 701 C CA . THR A 1 86 ? -5.780 2.412 -16.219 1.00 84.00 86 THR A CA 1
ATOM 702 C C . THR A 1 86 ? -7.003 1.851 -15.494 1.00 84.00 86 THR A C 1
ATOM 704 O O . THR A 1 86 ? -8.095 1.773 -16.057 1.00 84.00 86 THR A O 1
ATOM 707 N N . GLU A 1 87 ? -6.835 1.455 -14.224 1.00 86.56 87 GLU A N 1
ATOM 708 C CA . GLU A 1 87 ? -7.965 1.143 -13.334 1.00 86.56 87 GLU A CA 1
ATOM 709 C C . GLU A 1 87 ? -8.512 2.452 -12.758 1.00 86.56 87 GLU A C 1
ATOM 711 O O . GLU A 1 87 ? -7.849 3.115 -11.959 1.00 86.56 87 GLU A O 1
ATOM 716 N N . ILE A 1 88 ? -9.749 2.793 -13.110 1.00 87.75 88 ILE A N 1
ATOM 717 C CA . ILE A 1 88 ? -10.477 3.913 -12.520 1.00 87.75 88 ILE A CA 1
ATOM 718 C C . ILE A 1 88 ? -11.386 3.367 -11.421 1.00 87.75 88 ILE A C 1
ATOM 720 O O . ILE A 1 88 ? -12.251 2.517 -11.655 1.00 87.75 88 ILE A O 1
ATOM 724 N N . ARG A 1 89 ? -11.203 3.873 -10.200 1.00 85.56 89 ARG A N 1
ATOM 725 C CA . ARG A 1 89 ? -12.092 3.587 -9.069 1.00 85.56 89 ARG A CA 1
ATOM 726 C C . ARG A 1 89 ? -13.153 4.666 -8.962 1.00 85.56 89 ARG A C 1
ATOM 728 O O . ARG A 1 89 ? -12.833 5.849 -8.949 1.00 85.56 89 ARG A O 1
ATOM 735 N N . TYR A 1 90 ? -14.409 4.255 -8.847 1.00 81.31 90 TYR A N 1
ATOM 736 C CA . TYR A 1 90 ? -15.553 5.161 -8.752 1.00 81.31 90 TYR A CA 1
ATOM 737 C C . TYR A 1 90 ? -16.548 4.674 -7.691 1.00 81.31 90 TYR A C 1
ATOM 739 O O . TYR A 1 90 ? -16.330 3.644 -7.048 1.00 81.31 90 TYR A O 1
ATOM 747 N N . ALA A 1 91 ? -17.621 5.439 -7.455 1.00 73.94 91 ALA A N 1
ATOM 748 C CA . ALA A 1 91 ? -18.617 5.155 -6.413 1.00 73.94 91 ALA A CA 1
ATOM 749 C C . ALA A 1 91 ? -17.981 4.947 -5.022 1.00 73.94 91 ALA A C 1
ATOM 751 O O . ALA A 1 91 ? -18.148 3.902 -4.390 1.00 73.94 91 ALA A O 1
ATOM 752 N N . GLY A 1 92 ? -17.162 5.912 -4.587 1.00 72.19 92 GLY A N 1
ATOM 753 C CA . GLY A 1 92 ? -16.461 5.838 -3.299 1.00 72.19 92 GLY A CA 1
ATOM 754 C C . GLY A 1 92 ? -15.439 4.698 -3.201 1.00 72.19 92 GLY A C 1
ATOM 755 O O . GLY A 1 92 ? -15.084 4.293 -2.101 1.00 72.19 92 GLY A O 1
ATOM 756 N N . GLY A 1 93 ? -14.989 4.143 -4.334 1.00 77.94 93 GLY A N 1
ATOM 757 C CA . GLY A 1 93 ? -14.008 3.055 -4.380 1.00 77.94 93 GLY A CA 1
ATOM 758 C C . GLY A 1 93 ? -14.603 1.645 -4.354 1.00 77.94 93 GLY A C 1
ATOM 759 O O . GLY A 1 93 ? -13.849 0.675 -4.395 1.00 77.94 93 GLY A O 1
ATOM 760 N N . THR A 1 94 ? -15.933 1.516 -4.327 1.00 76.06 94 THR A N 1
ATOM 761 C CA . THR A 1 94 ? -16.629 0.215 -4.324 1.00 76.06 94 THR A CA 1
ATOM 762 C C . THR A 1 94 ? -16.723 -0.422 -5.708 1.00 76.06 94 THR A C 1
ATOM 764 O O . THR A 1 94 ? -16.917 -1.632 -5.820 1.00 76.06 94 THR A O 1
ATOM 767 N N . ARG A 1 95 ? -16.568 0.373 -6.775 1.00 66.38 95 ARG A N 1
ATOM 768 C CA . ARG A 1 95 ? -16.634 -0.094 -8.163 1.00 66.38 95 ARG A CA 1
ATOM 769 C C . ARG A 1 95 ? -15.384 0.286 -8.949 1.00 66.38 95 ARG A C 1
ATOM 771 O O . ARG A 1 95 ? -14.702 1.266 -8.643 1.00 66.38 95 ARG A O 1
ATOM 778 N N . LYS A 1 96 ? -15.093 -0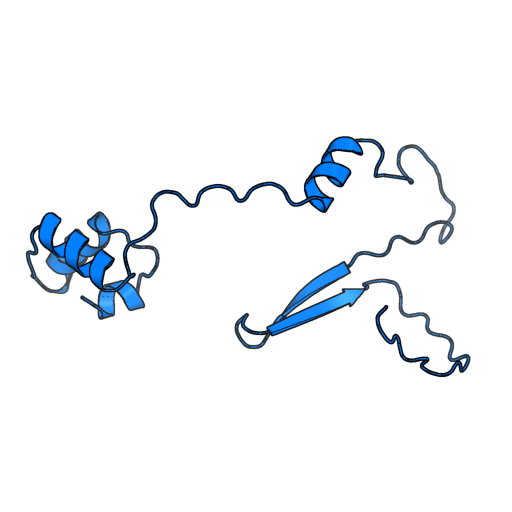.524 -9.967 1.00 87.44 96 LYS A N 1
ATOM 779 C CA . LYS A 1 96 ? -13.898 -0.430 -10.811 1.00 87.44 96 LYS A CA 1
ATOM 780 C C . LYS A 1 96 ? -14.287 -0.428 -12.285 1.00 87.44 96 LYS A C 1
ATOM 782 O O . LYS A 1 96 ? -15.183 -1.173 -12.676 1.00 87.44 96 LYS A O 1
ATOM 787 N N . ALA A 1 97 ? -13.614 0.398 -13.073 1.00 84.31 97 ALA A N 1
ATOM 788 C CA . ALA A 1 97 ? -13.654 0.403 -14.530 1.00 84.31 97 ALA A CA 1
ATOM 789 C C . ALA A 1 97 ? -12.218 0.331 -15.068 1.00 84.31 97 ALA A C 1
ATOM 791 O O . ALA A 1 97 ? -11.282 0.762 -14.393 1.00 84.31 97 ALA A O 1
ATOM 792 N N . GLN A 1 98 ? -12.045 -0.232 -16.260 1.00 83.19 98 GLN A N 1
ATOM 793 C CA . GLN A 1 98 ? -10.762 -0.286 -16.958 1.00 83.19 98 GLN A CA 1
ATOM 794 C C . GLN A 1 98 ? -10.896 0.513 -18.248 1.00 83.19 98 GLN A C 1
ATOM 796 O O . GLN A 1 98 ? -11.848 0.300 -18.996 1.00 83.19 98 GLN A O 1
ATOM 801 N N . THR A 1 99 ? -9.970 1.436 -18.477 1.00 76.12 99 THR A N 1
ATOM 802 C CA . THR A 1 99 ? -9.881 2.208 -19.719 1.00 76.12 99 THR A CA 1
ATOM 803 C C . THR A 1 99 ? -8.531 1.951 -20.367 1.00 76.12 99 THR A C 1
ATOM 805 O O . THR A 1 99 ? -7.507 1.947 -19.683 1.00 76.12 99 THR A O 1
ATOM 808 N N . ASP A 1 100 ? -8.527 1.748 -21.674 1.00 70.25 100 ASP A N 1
ATOM 809 C CA . ASP A 1 100 ? -7.357 1.785 -22.536 1.00 70.25 100 ASP A CA 1
ATOM 810 C C . ASP A 1 100 ? -7.159 3.221 -23.042 1.00 70.25 100 ASP A C 1
ATOM 812 O O . ASP A 1 100 ? -7.996 3.774 -23.749 1.00 70.25 100 ASP A O 1
ATOM 816 N N . GLY A 1 101 ? -6.066 3.866 -22.629 1.00 56.34 101 GLY A N 1
ATOM 817 C CA . GLY A 1 101 ? -5.771 5.275 -22.933 1.00 56.34 101 GLY A CA 1
ATOM 818 C C . GLY A 1 101 ? -5.231 5.531 -24.345 1.00 56.34 101 GLY A C 1
ATOM 819 O O . GLY A 1 101 ? -4.625 6.572 -24.579 1.00 56.34 101 GLY A O 1
ATOM 820 N N . GLY A 1 102 ? -5.390 4.583 -25.272 1.00 53.03 102 GLY A N 1
ATOM 821 C CA . GLY A 1 102 ? -4.953 4.747 -26.657 1.00 53.03 102 GLY A CA 1
ATOM 822 C C . GLY A 1 102 ? -5.838 5.753 -27.387 1.00 53.03 102 GLY A C 1
ATOM 823 O O . GLY A 1 102 ? -7.060 5.699 -27.249 1.00 53.03 102 GLY A O 1
ATOM 824 N N . ASP A 1 103 ? -5.216 6.663 -28.143 1.00 44.31 103 ASP A N 1
ATOM 825 C CA . ASP A 1 103 ? -5.881 7.639 -29.009 1.00 44.31 103 ASP A CA 1
ATOM 826 C C . ASP A 1 103 ? -7.086 7.010 -29.729 1.00 44.31 103 ASP A C 1
ATOM 828 O O . ASP A 1 103 ? -6.949 6.104 -30.552 1.00 44.31 103 ASP A O 1
ATOM 832 N N . GLN A 1 104 ? -8.291 7.467 -29.377 1.00 42.97 104 GLN A N 1
ATOM 833 C CA . GLN A 1 104 ? -9.527 7.055 -30.030 1.00 42.97 104 GLN A CA 1
ATOM 834 C C . GLN A 1 104 ? -9.699 7.832 -31.340 1.00 42.97 104 GLN A C 1
ATOM 836 O O . GLN A 1 104 ? -10.709 8.503 -31.550 1.00 42.97 104 GLN A O 1
ATOM 841 N N . SER A 1 105 ? -8.765 7.685 -32.275 1.00 37.47 105 SER A N 1
ATOM 842 C CA . SER A 1 105 ? -9.019 7.934 -33.696 1.00 37.47 105 SER A CA 1
ATOM 843 C C . SER A 1 105 ? -9.824 6.751 -34.254 1.00 37.47 105 SER A C 1
ATOM 845 O O . SER A 1 105 ? -9.388 5.934 -35.059 1.00 37.47 105 SER A O 1
ATOM 847 N N . ARG A 1 106 ? -11.055 6.624 -33.746 1.00 35.81 106 ARG A N 1
ATOM 848 C CA . ARG A 1 106 ? -12.027 5.608 -34.142 1.00 35.81 106 ARG A CA 1
ATOM 849 C C . ARG A 1 106 ? -12.724 6.094 -35.412 1.00 35.81 106 ARG A C 1
ATOM 851 O O . ARG A 1 106 ? -13.839 6.614 -35.357 1.00 35.81 106 ARG A O 1
ATOM 858 N N . GLU A 1 107 ? -12.076 5.927 -36.564 1.00 35.78 107 GLU A N 1
ATOM 859 C CA . GLU A 1 107 ? -12.818 5.907 -37.822 1.00 35.78 107 GLU A CA 1
ATOM 860 C C . GLU A 1 107 ? -13.843 4.774 -37.743 1.00 35.78 107 GLU A C 1
ATOM 862 O O . GLU A 1 107 ? -13.537 3.601 -37.514 1.00 35.78 107 GLU A O 1
ATOM 867 N N . ARG A 1 108 ? -15.109 5.173 -37.844 1.00 37.38 108 ARG A N 1
ATOM 868 C CA . ARG A 1 108 ? -16.258 4.281 -37.872 1.00 37.38 108 ARG A CA 1
ATOM 869 C C . ARG A 1 108 ? -16.166 3.407 -39.119 1.00 37.38 108 ARG A C 1
ATOM 871 O O . ARG A 1 108 ? -16.661 3.798 -40.168 1.00 37.38 108 ARG A O 1
ATOM 878 N N . LEU A 1 109 ? -15.632 2.200 -38.989 1.00 33.72 109 LEU A N 1
ATOM 879 C CA . LEU A 1 109 ? -15.910 1.122 -39.932 1.00 33.72 109 LEU A CA 1
ATOM 880 C C . LEU A 1 109 ? -16.540 -0.044 -39.173 1.00 33.72 109 LEU A C 1
ATOM 882 O O . LEU A 1 109 ? -15.993 -0.581 -38.213 1.00 33.72 109 LEU A O 1
ATOM 886 N N . GLY A 1 110 ? -17.787 -0.324 -39.553 1.00 39.16 110 GLY A N 1
ATOM 887 C CA . GLY A 1 110 ? -18.691 -1.238 -38.875 1.00 39.16 110 GLY A CA 1
ATOM 888 C C . GLY A 1 110 ? -18.162 -2.668 -38.806 1.00 39.16 110 GLY A C 1
ATOM 889 O O . GLY A 1 110 ? -17.681 -3.223 -39.788 1.00 39.16 110 GLY A O 1
ATOM 890 N N . GLY A 1 111 ? -18.333 -3.289 -37.643 1.00 31.56 111 GLY A N 1
ATOM 891 C CA . GLY A 1 111 ? -18.017 -4.693 -37.426 1.00 31.56 111 GLY A CA 1
ATOM 892 C C . GLY A 1 111 ? -18.677 -5.198 -36.151 1.00 31.56 111 GLY A C 1
ATOM 893 O O . GLY A 1 111 ? -18.334 -4.771 -35.056 1.00 31.56 111 GLY A O 1
ATOM 894 N N . ARG A 1 112 ? -19.676 -6.063 -36.334 1.00 31.33 112 ARG A N 1
ATOM 895 C CA . ARG A 1 112 ? -20.503 -6.762 -35.339 1.00 31.33 112 ARG A CA 1
ATOM 896 C C . ARG A 1 112 ? -19.753 -7.193 -34.067 1.00 31.33 112 ARG A C 1
ATOM 8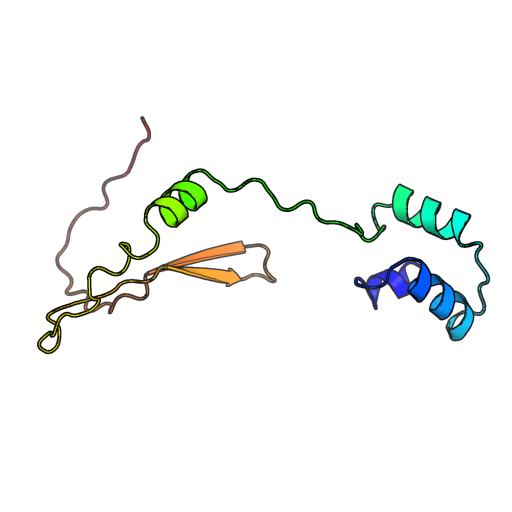98 O O . ARG A 1 112 ? -18.728 -7.861 -34.139 1.00 31.33 112 ARG A O 1
ATOM 905 N N . LEU A 1 113 ? -20.359 -6.901 -32.914 1.00 34.38 113 LEU A N 1
ATOM 906 C CA . LEU A 1 113 ? -20.017 -7.476 -31.612 1.00 34.38 113 LEU A CA 1
ATOM 907 C C . LEU A 1 113 ? -20.240 -9.000 -31.647 1.00 34.38 113 LEU A C 1
ATOM 909 O O . LEU A 1 113 ? -21.380 -9.460 -31.655 1.00 34.38 113 LEU A O 1
ATOM 913 N N . GLY A 1 114 ? -19.155 -9.773 -31.689 1.00 31.33 114 GLY A N 1
ATOM 914 C CA . GLY A 1 114 ? -19.164 -11.218 -31.462 1.00 31.33 114 GLY A CA 1
ATOM 915 C C . GLY A 1 114 ? -18.940 -11.516 -29.982 1.00 31.33 114 GLY A C 1
ATOM 916 O O . GLY A 1 114 ? -17.926 -11.109 -29.415 1.00 31.33 114 GLY A O 1
ATOM 917 N N . GLY A 1 115 ? -19.912 -12.183 -29.357 1.00 33.22 115 GLY A N 1
ATOM 918 C CA . GLY A 1 115 ? -19.856 -12.620 -27.966 1.00 33.22 115 GLY A CA 1
ATOM 919 C C . GLY A 1 115 ? -18.730 -13.624 -27.723 1.00 33.22 115 GLY A C 1
ATOM 920 O O . GLY A 1 115 ? -18.519 -14.542 -28.511 1.00 33.22 115 GLY A O 1
ATOM 921 N N . TRP A 1 116 ? -18.016 -13.442 -26.616 1.00 29.89 116 TRP A N 1
ATOM 922 C CA . TRP A 1 116 ? -17.023 -14.397 -26.140 1.00 29.89 116 TRP A CA 1
ATOM 923 C C . TRP A 1 116 ? -17.684 -15.324 -25.123 1.00 29.89 116 TRP A C 1
ATOM 925 O O . TRP A 1 116 ? -17.838 -14.985 -23.950 1.00 29.89 116 TRP A O 1
ATOM 935 N N . GLU A 1 117 ? -18.105 -16.487 -25.607 1.00 30.94 117 GLU A N 1
ATOM 936 C CA . GLU A 1 117 ? -18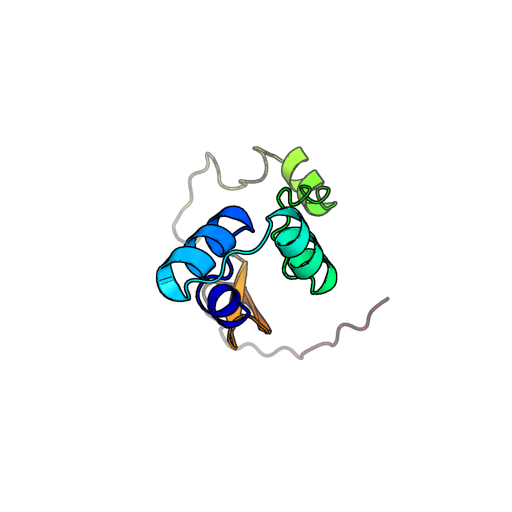.511 -17.622 -24.789 1.00 30.94 117 GLU A CA 1
ATOM 937 C C . GLU A 1 117 ? -17.261 -18.399 -24.351 1.00 30.94 117 GLU A C 1
ATOM 939 O O . GLU A 1 117 ? -16.382 -18.708 -25.158 1.00 30.94 117 GLU A O 1
ATOM 944 N N . LYS A 1 118 ? -17.151 -18.643 -23.040 1.00 38.09 118 LYS A N 1
ATOM 945 C CA . LYS A 1 118 ? -16.031 -19.354 -22.413 1.00 38.09 118 LYS A CA 1
ATOM 946 C C . LYS A 1 118 ? -16.002 -20.821 -22.853 1.00 38.09 118 LYS A C 1
ATOM 948 O O . LYS A 1 118 ? -17.020 -21.503 -22.769 1.00 38.09 118 LYS A O 1
ATOM 953 N N . ARG A 1 119 ? -14.811 -21.319 -23.181 1.00 34.28 119 ARG A N 1
ATOM 954 C CA . ARG A 1 119 ? -14.423 -22.719 -22.974 1.00 34.28 119 ARG A CA 1
ATOM 955 C C . ARG A 1 119 ? -13.208 -22.765 -22.067 1.00 34.28 119 ARG A C 1
ATOM 957 O O . ARG A 1 119 ? -12.361 -21.855 -22.208 1.00 34.28 119 ARG A O 1
#

pLDDT: mean 75.94, std 18.44, range [29.89, 93.06]

Secondary structure (DSSP, 8-state):
-HHHHHH-TT--HHHHHHHHHHHS-----HHHHHHHHHHTT----S--PPPPPPHHHHHHHHTTTTS-TTTT----TTS-----EEEEEEGGGTEEEEEE-S-----------------

Radius of gyration: 25.72 Å; chains: 1; bounding box: 38×36×72 Å

Foldseek 3Di:
DVVCCVVCVPDALVRVQVCCCVVVVDHDDSVVSQVVCVVVVSHDDPDDDDDDQDPVSVVCVVCPPVPPPCPPDDDDPPRDWDWDWDWDADPVRPDTDIDTPTPPPPPDDDDDDDDDDDD